Protein AF-A0A1C5SUS9-F1 (afdb_monomer_lite)

Radius of gyration: 22.04 Å; chains: 1; bounding box: 55×30×54 Å

Secondary structure (DSSP, 8-state):
----SHHHHHHHHHHHTT--HHHHHHHTT--HHHHHHHHHTT---HHHHHHHHHHTT-----B-TTS-B-PPPPPPSSPP-EEEETTEEEEGGGSEEEEE---BTTEEEEEEE-TT--EEEEEEE-STT---EEEEE-HHHHHHHHHHH--STTGGG--

Sequence (159 aa):
MKIDSSADVIRHLAKRENKKLKEIAQNIGQSSSNFSNKLKNNNLTAQDFIKALGYMGYSIYLAKNDKQVIPEIRKGIGDPLKGMVEGVMYDTVKSDAVCHTECIYGMHVELYRDAEGRFFVAEYAEWCNGKNNISPIAKKDAYRLYKAYGDGSCDYMFE

Structure (mmCIF, N/CA/C/O backbone):
data_AF-A0A1C5SUS9-F1
#
_entry.id   AF-A0A1C5SUS9-F1
#
loop_
_atom_site.group_PDB
_atom_site.id
_atom_site.type_symbol
_atom_site.label_atom_id
_atom_site.label_alt_id
_atom_site.label_comp_id
_atom_site.label_asym_id
_atom_site.label_entity_id
_atom_site.label_seq_id
_atom_site.pdbx_PDB_ins_code
_atom_site.Cartn_x
_atom_site.Cartn_y
_atom_site.Cartn_z
_atom_site.occupancy
_atom_site.B_iso_or_equiv
_atom_site.auth_seq_id
_atom_site.auth_comp_id
_atom_site.auth_asym_id
_atom_site.auth_atom_id
_atom_site.pdbx_PDB_model_num
ATOM 1 N N . MET A 1 1 ? -21.302 -13.015 18.050 1.00 55.47 1 MET A N 1
ATOM 2 C CA . MET A 1 1 ? -22.047 -11.787 18.402 1.00 55.47 1 MET A CA 1
ATOM 3 C C . MET A 1 1 ? -22.301 -11.040 17.111 1.00 55.47 1 MET A C 1
ATOM 5 O O . MET A 1 1 ? -21.358 -10.896 16.344 1.00 55.47 1 MET A O 1
ATOM 9 N N . LYS A 1 2 ? -23.541 -10.639 16.837 1.00 66.69 2 LYS A N 1
ATOM 10 C CA . LYS A 1 2 ? -23.837 -9.826 15.659 1.00 66.69 2 LYS A CA 1
ATOM 11 C C . LYS A 1 2 ? -23.424 -8.384 15.964 1.00 66.69 2 LYS A C 1
ATOM 13 O O . LYS A 1 2 ? -23.783 -7.867 17.018 1.00 66.69 2 LYS A O 1
ATOM 18 N N . ILE A 1 3 ? -22.586 -7.804 15.116 1.00 80.00 3 ILE A N 1
ATOM 19 C CA . ILE A 1 3 ? -22.135 -6.417 15.222 1.00 80.00 3 ILE A CA 1
ATOM 20 C C . ILE A 1 3 ? -22.885 -5.665 14.131 1.00 80.00 3 ILE A C 1
ATOM 22 O O . ILE A 1 3 ? -22.577 -5.844 12.958 1.00 80.00 3 ILE A O 1
ATOM 26 N N . ASP A 1 4 ? -23.876 -4.868 14.525 1.00 86.00 4 ASP A N 1
ATOM 27 C CA . ASP A 1 4 ? -24.768 -4.176 13.586 1.00 86.00 4 ASP A CA 1
ATOM 28 C C . ASP A 1 4 ? -24.533 -2.651 13.576 1.00 86.00 4 ASP A C 1
ATOM 30 O O . ASP A 1 4 ? -25.104 -1.937 12.753 1.00 86.00 4 ASP A O 1
ATOM 34 N N . SER A 1 5 ? -23.677 -2.128 14.466 1.00 91.12 5 SER A N 1
ATOM 35 C CA . SER A 1 5 ? -23.372 -0.696 14.557 1.00 91.12 5 SER A CA 1
ATOM 36 C C . SER A 1 5 ? -21.954 -0.400 15.063 1.00 91.12 5 SER A C 1
ATOM 38 O O . SER A 1 5 ? -21.309 -1.222 15.721 1.00 91.12 5 SER A O 1
ATOM 40 N N . SER A 1 6 ? -21.479 0.825 14.817 1.00 90.50 6 SER A N 1
ATOM 41 C CA . SER A 1 6 ? -20.218 1.339 15.374 1.00 90.50 6 SER A CA 1
ATOM 42 C C . SER A 1 6 ? -20.218 1.353 16.907 1.00 90.50 6 SER A C 1
ATOM 44 O O . SER A 1 6 ? -19.194 1.083 17.536 1.00 90.50 6 SER A O 1
ATOM 46 N N . ALA A 1 7 ? -21.373 1.599 17.532 1.00 93.88 7 ALA A N 1
ATOM 47 C CA . ALA A 1 7 ? -21.500 1.552 18.981 1.00 93.88 7 ALA A CA 1
ATOM 48 C C . ALA A 1 7 ? -21.343 0.126 19.530 1.00 93.88 7 ALA A C 1
ATOM 50 O O . ALA A 1 7 ? -20.747 -0.052 20.594 1.00 93.88 7 ALA A O 1
ATOM 51 N N . ASP A 1 8 ? -21.826 -0.888 18.807 1.00 93.88 8 ASP A N 1
ATOM 52 C CA . ASP A 1 8 ? -21.654 -2.291 19.197 1.00 93.88 8 ASP A CA 1
ATOM 53 C C . ASP A 1 8 ? -20.190 -2.714 19.126 1.00 93.88 8 ASP A C 1
ATOM 55 O O . ASP A 1 8 ? -19.708 -3.365 20.055 1.00 93.88 8 ASP A O 1
ATOM 59 N N . VAL A 1 9 ? -19.464 -2.279 18.087 1.00 94.12 9 VAL A N 1
ATOM 60 C CA . VAL A 1 9 ? -18.009 -2.483 17.988 1.00 94.12 9 VAL A CA 1
ATOM 61 C C . VAL A 1 9 ? -17.309 -1.894 19.212 1.00 94.12 9 VAL A C 1
ATOM 63 O O . VAL A 1 9 ? -16.569 -2.606 19.891 1.00 94.12 9 VAL A O 1
ATOM 66 N N . ILE A 1 10 ? -17.568 -0.621 19.538 1.00 94.88 10 ILE A N 1
ATOM 67 C CA . ILE A 1 10 ? -16.917 0.032 20.682 1.00 94.88 10 ILE A CA 1
ATOM 68 C C . ILE A 1 10 ? -17.240 -0.695 21.987 1.00 94.88 10 ILE A C 1
ATOM 70 O O . ILE A 1 10 ? -16.327 -0.983 22.754 1.00 94.88 10 ILE A O 1
ATOM 74 N N . ARG A 1 11 ? -18.511 -1.016 22.260 1.00 94.69 11 ARG A N 1
ATOM 75 C CA . ARG A 1 11 ? -18.893 -1.707 23.506 1.00 94.69 11 ARG A CA 1
ATOM 76 C C . ARG A 1 11 ? -18.248 -3.084 23.613 1.00 94.69 11 ARG A C 1
ATOM 78 O O . ARG A 1 11 ? -17.814 -3.472 24.698 1.00 94.69 11 ARG A O 1
ATOM 85 N N . HIS A 1 12 ? -18.191 -3.813 22.502 1.00 93.81 12 HIS A N 1
ATOM 86 C CA . HIS A 1 12 ? -17.577 -5.130 22.452 1.00 93.81 12 HIS A CA 1
ATOM 87 C C . HIS A 1 12 ? -16.086 -5.067 22.777 1.00 93.81 12 HIS A C 1
ATOM 89 O O . HIS A 1 12 ? -15.621 -5.767 23.676 1.00 93.81 12 HIS A O 1
ATOM 95 N N . LEU A 1 13 ? -15.354 -4.198 22.079 1.00 94.56 13 LEU A N 1
ATOM 96 C CA . LEU A 1 13 ? -13.913 -4.059 22.252 1.00 94.56 13 LEU A CA 1
ATOM 97 C C . LEU A 1 13 ? -13.563 -3.453 23.610 1.00 94.56 13 LEU A C 1
ATOM 99 O O . LEU A 1 13 ? -12.665 -3.953 24.271 1.00 94.56 13 LEU A O 1
ATOM 103 N N . ALA A 1 14 ? -14.334 -2.483 24.106 1.00 94.25 14 ALA A N 1
ATOM 104 C CA . ALA A 1 14 ? -14.139 -1.941 25.450 1.00 94.25 14 ALA A CA 1
ATOM 105 C C . ALA A 1 14 ? -14.249 -3.035 26.524 1.00 94.25 14 ALA A C 1
ATOM 107 O O . ALA A 1 14 ? -13.427 -3.093 27.436 1.00 94.25 14 ALA A O 1
ATOM 108 N N . LYS A 1 15 ? -15.227 -3.945 26.393 1.00 94.12 15 LYS A N 1
ATOM 109 C CA . LYS A 1 15 ? -15.364 -5.096 27.294 1.00 94.12 15 LYS A CA 1
ATOM 110 C C . LYS A 1 15 ? -14.191 -6.070 27.153 1.00 94.12 15 LYS A C 1
ATOM 112 O O . LYS A 1 15 ? -13.710 -6.570 28.164 1.00 94.12 15 LYS A O 1
ATOM 117 N N . ARG A 1 16 ? -13.745 -6.335 25.922 1.00 92.62 16 ARG A N 1
ATOM 118 C CA . ARG A 1 16 ? -12.615 -7.227 25.623 1.00 92.62 16 ARG A CA 1
ATOM 119 C C . ARG A 1 16 ? -11.299 -6.711 26.211 1.00 92.62 16 ARG A C 1
ATOM 121 O O . ARG A 1 16 ? -10.596 -7.478 26.852 1.00 92.62 16 ARG A O 1
ATOM 128 N N . GLU A 1 17 ? -11.020 -5.420 26.055 1.00 93.06 17 GLU A N 1
ATOM 129 C CA . GLU A 1 17 ? -9.794 -4.764 26.536 1.00 93.06 17 GLU A CA 1
ATOM 130 C C . GLU A 1 17 ? -9.889 -4.275 27.993 1.00 93.06 17 GLU A C 1
ATOM 132 O O . GLU A 1 17 ? -8.998 -3.581 28.484 1.00 93.06 17 GLU A O 1
ATOM 137 N N . ASN A 1 18 ? -10.986 -4.594 28.691 1.00 93.56 18 ASN A N 1
ATOM 138 C CA . ASN A 1 18 ? -11.270 -4.147 30.056 1.00 93.56 18 ASN A CA 1
ATOM 139 C C . ASN A 1 18 ? -11.153 -2.614 30.243 1.00 93.56 18 ASN A C 1
ATOM 141 O O . ASN A 1 18 ? -10.664 -2.122 31.262 1.00 93.56 18 ASN A O 1
ATOM 145 N N . LYS A 1 19 ? -11.598 -1.845 29.242 1.00 93.19 19 LYS A N 1
ATOM 146 C CA . LYS A 1 19 ? -11.595 -0.376 29.242 1.00 93.19 19 LYS A CA 1
ATOM 147 C C . LYS A 1 19 ? -12.957 0.171 29.631 1.00 93.19 19 LYS A C 1
ATOM 149 O O . LYS A 1 19 ? -13.998 -0.280 29.147 1.00 93.19 19 LYS A O 1
ATOM 154 N N . LYS A 1 20 ? -12.975 1.214 30.463 1.00 94.94 20 LYS A N 1
ATOM 155 C CA . LYS A 1 20 ? -14.230 1.899 30.806 1.00 94.94 20 LYS A CA 1
ATOM 156 C C . LYS A 1 20 ? -14.598 2.891 29.705 1.00 94.94 20 LYS A C 1
ATOM 158 O O . LYS A 1 20 ? -13.762 3.666 29.253 1.00 94.94 20 LYS A O 1
ATOM 163 N N . LEU A 1 21 ? -15.884 2.977 29.351 1.00 94.69 21 LEU A N 1
ATOM 164 C CA . LEU A 1 21 ? -16.373 3.967 28.370 1.00 94.69 21 LEU A CA 1
ATOM 165 C C . LEU A 1 21 ? -16.033 5.415 28.764 1.00 94.69 21 LEU A C 1
ATOM 167 O O . LEU A 1 21 ? -15.823 6.260 27.899 1.00 94.69 21 LEU A O 1
ATOM 171 N N . LYS A 1 22 ? -15.939 5.696 30.070 1.00 95.38 22 LYS A N 1
ATOM 172 C CA . LYS A 1 22 ? -15.487 6.989 30.597 1.00 95.38 22 LYS A CA 1
ATOM 173 C C . LYS A 1 22 ? -14.034 7.299 30.223 1.00 95.38 22 LYS A C 1
ATOM 175 O O . LYS A 1 22 ? -13.756 8.437 29.863 1.00 95.38 22 LYS A O 1
ATOM 180 N N . GLU A 1 23 ? -13.146 6.311 30.295 1.00 94.69 23 GLU A N 1
ATOM 181 C CA . GLU A 1 23 ? -11.726 6.464 29.949 1.00 94.69 23 GLU A CA 1
ATOM 182 C C . GLU A 1 23 ? -11.570 6.701 28.446 1.00 94.69 23 GLU A C 1
ATOM 184 O O . GLU A 1 23 ? -10.867 7.622 28.043 1.00 94.69 23 GLU A O 1
ATOM 189 N N . ILE A 1 24 ? -12.313 5.946 27.629 1.00 96.06 24 ILE A N 1
ATOM 190 C CA . ILE A 1 24 ? -12.354 6.127 26.171 1.00 96.06 24 ILE A CA 1
ATOM 191 C C . ILE A 1 24 ? -12.826 7.547 25.831 1.00 96.06 24 ILE A C 1
ATOM 193 O O . ILE A 1 24 ? -12.147 8.250 25.090 1.00 96.06 24 ILE A O 1
ATOM 197 N N . ALA A 1 25 ? -13.943 7.997 26.418 1.00 96.19 25 ALA A N 1
ATOM 198 C CA . ALA A 1 25 ? -14.484 9.339 26.193 1.00 96.19 25 ALA A CA 1
ATOM 199 C C . ALA A 1 25 ? -13.454 10.437 26.502 1.00 96.19 25 ALA A C 1
ATOM 201 O O . ALA A 1 25 ? -13.234 11.326 25.683 1.00 96.19 25 ALA A O 1
ATOM 202 N N . GLN A 1 26 ? -12.791 10.345 27.659 1.00 94.62 26 GLN A N 1
ATOM 203 C CA . GLN A 1 26 ? -11.769 11.308 28.067 1.00 94.62 26 GLN A CA 1
ATOM 204 C C . GLN A 1 26 ? -10.585 11.324 27.098 1.00 94.62 26 GLN A C 1
ATOM 206 O O . GLN A 1 26 ? -10.121 12.399 26.728 1.00 94.62 26 GLN A O 1
ATOM 211 N N . ASN A 1 27 ? -10.132 10.151 26.648 1.00 94.00 27 ASN A N 1
ATOM 212 C CA . ASN A 1 27 ? -8.984 10.052 25.753 1.00 94.00 27 ASN A CA 1
ATOM 213 C C . ASN A 1 27 ? -9.268 10.631 24.359 1.00 94.00 27 ASN A C 1
ATOM 215 O O . ASN A 1 27 ? -8.396 11.243 23.751 1.00 94.00 27 ASN A O 1
ATOM 219 N N . ILE A 1 28 ? -10.510 10.522 23.881 1.00 93.44 28 ILE A N 1
ATOM 220 C CA . ILE A 1 28 ? -10.920 11.115 22.599 1.00 93.44 28 ILE A CA 1
ATOM 221 C C . ILE A 1 28 ? -11.361 12.587 22.712 1.00 93.44 28 ILE A C 1
ATOM 223 O O . ILE A 1 28 ? -11.850 13.153 21.732 1.00 93.44 28 ILE A O 1
ATOM 227 N N . GLY A 1 29 ? -11.201 13.214 23.885 1.00 93.00 29 GLY A N 1
ATOM 228 C CA . GLY A 1 29 ? -11.525 14.625 24.119 1.00 93.00 29 GLY A CA 1
ATOM 229 C C . GLY A 1 29 ? -13.019 14.914 24.297 1.00 93.00 29 GLY A C 1
ATOM 230 O O . GLY A 1 29 ? -13.483 15.999 23.953 1.00 93.00 29 GLY A O 1
ATOM 231 N N . GLN A 1 30 ? -13.796 13.952 24.801 1.00 94.50 30 GLN A N 1
ATOM 232 C CA . GLN A 1 30 ? -15.239 14.082 25.010 1.00 94.50 30 GLN A CA 1
ATOM 233 C C . GLN A 1 30 ? -15.645 13.882 26.470 1.00 94.50 30 GLN A C 1
ATOM 235 O O . GLN A 1 30 ? -15.046 13.122 27.231 1.00 94.50 30 GLN A O 1
ATOM 240 N N . SER A 1 31 ? -16.742 14.535 26.863 1.00 96.06 31 SER A N 1
ATOM 241 C CA . SER A 1 31 ? -17.387 14.229 28.136 1.00 96.06 31 SER A CA 1
ATOM 242 C C . SER A 1 31 ? -18.029 12.840 28.087 1.00 96.06 31 SER A C 1
ATOM 244 O O . SER A 1 31 ? -18.552 12.402 27.058 1.00 96.06 31 SER A O 1
ATOM 246 N N . SER A 1 32 ? -18.036 12.140 29.224 1.00 94.00 32 SER A N 1
ATOM 247 C CA . SER A 1 32 ? -18.615 10.792 29.309 1.00 94.00 32 SER A CA 1
ATOM 248 C C . SER A 1 32 ? -20.109 10.769 28.982 1.00 94.00 32 SER A C 1
ATOM 250 O O . SER A 1 32 ? -20.589 9.791 28.414 1.00 94.00 32 SER A O 1
ATOM 252 N N . SER A 1 33 ? -20.841 11.839 29.309 1.00 93.31 33 SER A N 1
ATOM 253 C CA . SER A 1 33 ? -22.268 11.980 29.000 1.00 93.31 33 SER A CA 1
ATOM 254 C C . SER A 1 33 ? -22.514 12.138 27.500 1.00 93.31 33 SER A C 1
ATOM 256 O O . SER A 1 33 ? -23.358 11.433 26.951 1.00 93.31 33 SER A O 1
ATOM 258 N N . ASN A 1 34 ? -21.741 12.994 26.821 1.00 94.62 34 ASN A N 1
ATOM 259 C CA . ASN A 1 34 ? -21.831 13.167 25.372 1.00 94.62 34 ASN A CA 1
ATOM 260 C C . ASN A 1 34 ? -21.515 11.849 24.653 1.00 94.62 34 ASN A C 1
ATOM 262 O O . ASN A 1 34 ? -22.332 11.356 23.883 1.00 94.62 34 ASN A O 1
ATOM 266 N N . PHE A 1 35 ? -20.391 11.212 24.988 1.00 95.50 35 PHE A N 1
ATOM 267 C CA . PHE A 1 35 ? -19.995 9.947 24.368 1.00 95.50 35 PHE A CA 1
ATOM 268 C C . PHE A 1 35 ? -21.016 8.821 24.606 1.00 95.50 35 PHE A C 1
ATOM 270 O O . PHE A 1 35 ? -21.358 8.081 23.684 1.00 95.50 35 PHE A O 1
ATOM 277 N N . SER A 1 36 ? -21.578 8.725 25.816 1.00 94.00 36 SER A N 1
ATOM 278 C CA . SER A 1 36 ? -22.626 7.740 26.125 1.00 94.00 36 SER A CA 1
ATOM 279 C C . SER A 1 36 ? -23.908 7.993 25.333 1.00 94.00 36 SER A C 1
ATOM 281 O O . SER A 1 36 ? -24.497 7.048 24.809 1.00 94.00 36 SER A O 1
ATOM 283 N N . ASN A 1 37 ? -24.320 9.257 25.192 1.00 95.56 37 ASN A N 1
ATOM 284 C CA . ASN A 1 37 ? -25.450 9.626 24.341 1.00 95.56 37 ASN A CA 1
ATOM 285 C C . ASN A 1 37 ? -25.175 9.276 22.878 1.00 95.56 37 ASN A C 1
ATOM 287 O O . ASN A 1 37 ? -26.065 8.759 22.202 1.00 95.56 37 ASN A O 1
ATOM 291 N N . LYS A 1 38 ? -23.937 9.476 22.410 1.00 95.06 38 LYS A N 1
ATOM 292 C CA . LYS A 1 38 ? -23.572 9.121 21.042 1.00 95.06 38 LYS A CA 1
ATOM 293 C C . LYS A 1 38 ? -23.651 7.625 20.767 1.00 95.06 38 LYS A C 1
ATOM 295 O O . LYS A 1 38 ? -24.221 7.198 19.765 1.00 95.06 38 LYS A O 1
ATOM 300 N N . LEU A 1 39 ? -23.145 6.825 21.704 1.00 94.56 39 LEU A N 1
ATOM 301 C CA . LEU A 1 39 ? -23.249 5.368 21.667 1.00 94.56 39 LEU A CA 1
ATOM 302 C C . LEU A 1 39 ? -24.700 4.885 21.745 1.00 94.56 39 LEU A C 1
ATOM 304 O O . LEU A 1 39 ? -25.044 3.872 21.143 1.00 94.56 39 LEU A O 1
ATOM 308 N N . LYS A 1 40 ? -25.554 5.555 22.525 1.00 94.12 40 LYS A N 1
ATOM 309 C CA . LYS A 1 40 ? -26.977 5.204 22.642 1.00 94.12 40 LYS A CA 1
ATOM 310 C C . LYS A 1 40 ? -27.732 5.470 21.337 1.00 94.12 40 LYS A C 1
ATOM 312 O O . LYS A 1 40 ? -28.571 4.663 20.958 1.00 94.12 40 LYS A O 1
ATOM 317 N N . ASN A 1 41 ? -27.415 6.574 20.665 1.00 94.25 41 ASN A N 1
ATOM 318 C CA . ASN A 1 41 ? -28.122 7.039 19.472 1.00 94.25 41 ASN A CA 1
ATOM 319 C C . ASN A 1 41 ? -27.452 6.617 18.152 1.00 94.25 41 ASN A C 1
ATOM 321 O O . ASN A 1 41 ? -27.892 7.056 17.094 1.00 94.25 41 ASN A O 1
ATOM 325 N N . ASN A 1 42 ? -26.385 5.809 18.199 1.00 91.00 42 ASN A N 1
ATOM 326 C CA . ASN A 1 42 ? -25.608 5.374 17.030 1.00 91.00 42 ASN A CA 1
ATOM 327 C C . ASN A 1 42 ? -25.156 6.524 16.110 1.00 91.00 42 ASN A C 1
ATOM 329 O O . ASN A 1 42 ? -25.123 6.379 14.892 1.00 91.00 42 ASN A O 1
ATOM 333 N N . ASN A 1 43 ? -24.782 7.669 16.685 1.00 93.62 43 ASN A N 1
ATOM 334 C CA . ASN A 1 43 ? -24.401 8.871 15.930 1.00 93.62 43 ASN A CA 1
ATOM 335 C C . ASN A 1 43 ? -22.917 9.249 16.118 1.00 93.62 43 ASN A C 1
ATOM 337 O O . ASN A 1 43 ? -22.541 10.419 16.022 1.00 93.62 43 ASN A O 1
ATOM 341 N N . LEU A 1 44 ? -22.070 8.258 16.413 1.00 92.94 44 LEU A N 1
ATOM 342 C CA . LEU A 1 44 ? -20.621 8.444 16.409 1.00 92.94 44 LEU A CA 1
ATOM 343 C C . LEU A 1 44 ? -20.170 8.890 15.023 1.00 92.94 44 LEU A C 1
ATOM 345 O O . LEU A 1 44 ? -20.480 8.242 14.023 1.00 92.94 44 LEU A O 1
ATOM 349 N N . THR A 1 45 ? -19.394 9.969 14.973 1.00 92.69 45 THR A N 1
ATOM 350 C CA . THR A 1 45 ? -18.721 10.343 13.730 1.00 92.69 45 THR A CA 1
ATOM 351 C C . THR A 1 45 ? -17.632 9.318 13.410 1.00 92.69 45 THR A C 1
ATOM 353 O O . THR A 1 45 ? -17.117 8.641 14.306 1.00 92.69 45 THR A O 1
ATOM 356 N N . ALA A 1 46 ? -17.223 9.234 12.143 1.00 88.75 46 ALA A N 1
ATOM 357 C CA . ALA A 1 46 ? -16.083 8.402 11.755 1.00 88.75 46 ALA A CA 1
ATOM 358 C C . ALA A 1 46 ? -14.822 8.758 12.565 1.00 88.75 46 ALA A C 1
ATOM 360 O O . ALA A 1 46 ? -14.096 7.873 13.007 1.00 88.75 46 ALA A O 1
ATOM 361 N N . GLN A 1 47 ? -14.608 10.050 12.841 1.00 91.25 47 GLN A N 1
ATOM 362 C CA . GLN A 1 47 ? -13.482 10.518 13.644 1.00 91.25 47 GLN A CA 1
ATOM 363 C C . GLN A 1 47 ? -13.560 10.034 15.101 1.00 91.25 47 GLN A C 1
ATOM 365 O O . GLN A 1 47 ? -12.549 9.592 15.644 1.00 91.25 47 GLN A O 1
ATOM 370 N N . ASP A 1 48 ? -14.741 10.090 15.729 1.00 93.94 48 ASP A N 1
ATOM 371 C CA . ASP A 1 48 ? -14.943 9.565 17.089 1.00 93.94 48 ASP A CA 1
ATOM 372 C C . ASP A 1 48 ? -14.632 8.066 17.143 1.00 93.94 48 ASP A C 1
ATOM 374 O O . ASP A 1 48 ? -13.963 7.589 18.059 1.00 93.94 48 ASP A O 1
ATOM 378 N N . PHE A 1 49 ? -15.105 7.335 16.133 1.00 94.38 49 PHE A N 1
ATOM 379 C CA . PHE A 1 49 ? -14.932 5.895 16.021 1.00 94.38 49 PHE A CA 1
ATOM 380 C C . PHE A 1 49 ? -13.459 5.499 15.856 1.00 94.38 49 PHE A C 1
ATOM 382 O O . PHE A 1 49 ? -12.964 4.670 16.618 1.00 94.38 49 PHE A O 1
ATOM 389 N N . ILE A 1 50 ? -12.739 6.151 14.936 1.00 92.81 50 ILE A N 1
ATOM 390 C CA . ILE A 1 50 ? -11.301 5.935 14.708 1.00 92.81 50 ILE A CA 1
ATOM 391 C C . ILE A 1 50 ? -10.497 6.221 15.979 1.00 92.81 50 ILE A C 1
ATOM 393 O O . ILE A 1 50 ? -9.690 5.393 16.392 1.00 92.81 50 ILE A O 1
ATOM 397 N N . LYS A 1 51 ? -10.738 7.361 16.640 1.00 93.94 51 LYS A N 1
ATOM 398 C CA . LYS A 1 51 ? -10.010 7.726 17.866 1.00 93.94 51 LYS A CA 1
ATOM 399 C C . LYS A 1 51 ? -10.261 6.733 19.002 1.00 93.94 51 LYS A C 1
ATOM 401 O O . LYS A 1 51 ? -9.326 6.361 19.706 1.00 93.94 51 LYS A O 1
ATOM 406 N N . ALA A 1 52 ? -11.508 6.293 19.177 1.00 95.12 52 ALA A N 1
ATOM 407 C CA . ALA A 1 52 ? -11.856 5.336 20.221 1.00 95.12 52 ALA A CA 1
ATOM 408 C C . ALA A 1 52 ? -11.183 3.975 19.994 1.00 95.12 52 ALA A C 1
ATOM 410 O O . ALA A 1 52 ? -10.681 3.376 20.943 1.00 95.12 52 ALA A O 1
ATOM 411 N N . LEU A 1 53 ? -11.142 3.507 18.743 1.00 94.94 53 LEU A N 1
ATOM 412 C CA . LEU A 1 53 ? -10.443 2.279 18.366 1.00 94.94 53 LEU A CA 1
ATOM 413 C C . LEU A 1 53 ? -8.930 2.400 18.558 1.00 94.94 53 LEU A C 1
ATOM 415 O O . LEU A 1 53 ? -8.341 1.520 19.184 1.00 94.94 53 LEU A O 1
ATOM 419 N N . GLY A 1 54 ? -8.333 3.517 18.139 1.00 92.12 54 GLY A N 1
ATOM 420 C CA . GLY A 1 54 ? -6.910 3.791 18.340 1.00 92.12 54 GLY A CA 1
ATOM 421 C C . GLY A 1 54 ? -6.508 3.774 19.817 1.00 92.12 54 GLY A C 1
ATOM 422 O O . GLY A 1 54 ? -5.519 3.143 20.177 1.00 92.12 54 GLY A O 1
ATOM 423 N N . TYR A 1 55 ? -7.319 4.365 20.702 1.00 93.50 55 TYR A N 1
ATOM 424 C CA . TYR A 1 55 ? -7.086 4.294 22.151 1.00 93.50 55 TYR A CA 1
ATOM 425 C C . TYR A 1 55 ? -7.118 2.856 22.702 1.00 93.50 55 TYR A C 1
ATOM 427 O O . TYR A 1 55 ? -6.416 2.532 23.660 1.00 93.50 55 TYR A O 1
ATOM 435 N N . MET A 1 56 ? -7.927 1.983 22.100 1.00 93.38 56 MET A N 1
ATOM 436 C CA . MET A 1 56 ? -8.004 0.563 22.454 1.00 93.38 56 MET A CA 1
ATOM 437 C C . MET A 1 56 ? -6.951 -0.298 21.731 1.00 93.38 56 MET A C 1
ATOM 439 O O . MET A 1 56 ? -6.972 -1.512 21.893 1.00 93.38 56 MET A O 1
ATOM 443 N N . GLY A 1 57 ? -6.034 0.303 20.962 1.00 89.81 57 GLY A N 1
ATOM 444 C CA . GLY A 1 57 ? -4.959 -0.404 20.258 1.00 89.81 57 GLY A CA 1
ATOM 445 C C . GLY A 1 57 ? -5.345 -0.969 18.887 1.00 89.81 57 GLY A C 1
ATOM 446 O O . GLY A 1 57 ? -4.639 -1.827 18.364 1.00 89.81 57 GLY A O 1
ATOM 447 N N . TYR A 1 58 ? -6.452 -0.511 18.296 1.00 90.12 58 TYR A N 1
ATOM 448 C CA . TYR A 1 58 ? -6.945 -0.981 17.000 1.00 90.12 58 TYR A CA 1
ATOM 449 C C . TYR A 1 58 ? -6.769 0.073 15.901 1.00 90.12 58 TYR A C 1
ATOM 451 O O . TYR A 1 58 ? -7.094 1.245 16.094 1.00 90.12 58 TYR A O 1
ATOM 459 N N . SER A 1 59 ? -6.362 -0.376 14.712 1.00 80.38 59 SER A N 1
ATOM 460 C CA . SER A 1 59 ? -6.374 0.414 13.472 1.00 80.38 59 SER A CA 1
ATOM 461 C C . SER A 1 59 ? -7.541 -0.012 12.579 1.00 80.38 59 SER A C 1
ATOM 463 O O . SER A 1 59 ? -7.898 -1.191 12.541 1.00 80.38 59 SER A O 1
ATOM 465 N N . ILE A 1 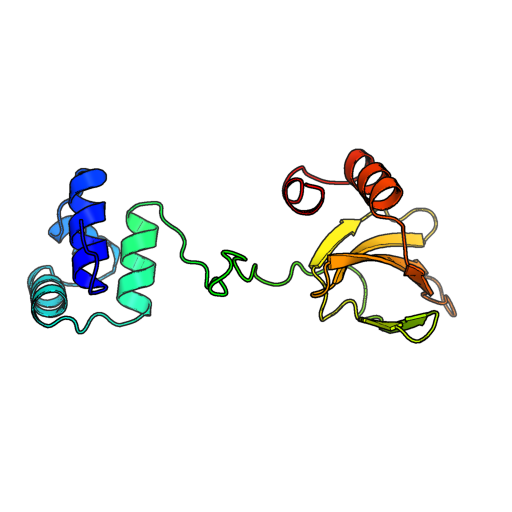60 ? -8.140 0.936 11.851 1.00 78.31 60 ILE A N 1
ATOM 466 C CA . ILE A 1 60 ? -9.177 0.648 10.849 1.00 78.31 60 ILE A CA 1
ATOM 467 C C . ILE A 1 60 ? -8.541 0.648 9.469 1.00 78.31 60 ILE A C 1
ATOM 469 O O . ILE A 1 60 ? -7.865 1.604 9.102 1.00 78.31 60 ILE A O 1
ATOM 473 N N . TYR A 1 61 ? -8.863 -0.375 8.690 1.00 71.81 61 TYR A N 1
ATOM 474 C CA . TYR A 1 61 ? -8.564 -0.431 7.272 1.00 71.81 61 TYR A CA 1
ATOM 475 C C . TYR A 1 61 ? -9.856 -0.665 6.495 1.00 71.81 61 TYR A C 1
ATOM 477 O O . TYR A 1 61 ? -10.712 -1.444 6.922 1.00 71.81 61 TYR A O 1
ATOM 485 N N . LEU A 1 62 ? -10.009 0.007 5.356 1.00 65.06 62 LEU A N 1
ATOM 486 C CA . LEU A 1 62 ? -11.078 -0.317 4.420 1.00 65.06 62 LEU A CA 1
ATOM 487 C C . LEU A 1 62 ? -10.646 -1.553 3.650 1.00 65.06 62 LEU A C 1
ATOM 489 O O . LEU A 1 62 ? -9.597 -1.527 3.024 1.00 65.06 62 LEU A O 1
ATOM 493 N N . ALA A 1 63 ? -11.433 -2.620 3.700 1.00 59.50 63 ALA A N 1
ATOM 494 C CA . ALA A 1 63 ? -11.200 -3.795 2.878 1.00 59.50 63 ALA A CA 1
ATOM 495 C C . ALA A 1 63 ? -12.296 -3.916 1.823 1.00 59.50 63 ALA A C 1
ATOM 497 O O . ALA A 1 63 ? -13.471 -3.662 2.106 1.00 59.50 63 ALA A O 1
ATOM 498 N N . LYS A 1 64 ? -11.929 -4.341 0.615 1.00 58.72 64 LYS A N 1
ATOM 499 C CA . LYS A 1 64 ? -12.914 -4.853 -0.339 1.00 58.72 64 LYS A CA 1
ATOM 500 C C . LYS A 1 64 ? -13.473 -6.169 0.235 1.00 58.72 64 LYS A C 1
ATOM 502 O O . LYS A 1 64 ? -12.819 -6.830 1.041 1.00 58.72 64 LYS A O 1
ATOM 507 N N . ASN A 1 65 ? -14.717 -6.527 -0.098 1.00 61.12 65 ASN A N 1
ATOM 508 C CA . ASN A 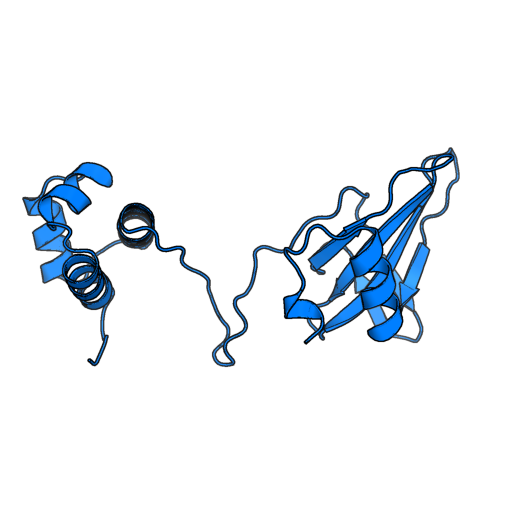1 65 ? -15.451 -7.646 0.535 1.00 61.12 65 ASN A CA 1
ATOM 509 C C . ASN A 1 65 ? -14.730 -9.017 0.464 1.00 61.12 65 ASN A C 1
ATOM 511 O O . ASN A 1 65 ? -15.120 -9.954 1.157 1.00 61.12 65 ASN A O 1
ATOM 515 N N . ASP A 1 66 ? -13.672 -9.127 -0.338 1.00 58.09 66 ASP A N 1
ATOM 516 C CA . ASP A 1 66 ? -12.748 -10.257 -0.474 1.00 58.09 66 ASP A CA 1
ATOM 517 C C . ASP A 1 66 ? -11.565 -10.238 0.525 1.00 58.09 66 ASP A C 1
ATOM 519 O O . ASP A 1 66 ? -10.648 -11.047 0.403 1.00 58.09 66 ASP A O 1
ATOM 523 N N . LYS A 1 67 ? -11.619 -9.385 1.561 1.00 48.72 67 LYS A N 1
ATOM 524 C CA . LYS A 1 67 ? -10.627 -9.233 2.649 1.00 48.72 67 LYS A CA 1
ATOM 525 C C . LYS A 1 67 ? -9.305 -8.572 2.252 1.00 48.72 67 LYS A C 1
ATOM 527 O O . LYS A 1 67 ? -8.406 -8.515 3.091 1.00 48.72 67 LYS A O 1
ATOM 532 N N . GLN A 1 68 ? -9.180 -8.013 1.050 1.00 49.50 68 GLN A N 1
ATOM 533 C CA . GLN A 1 68 ? -8.045 -7.140 0.761 1.00 49.50 68 GLN A CA 1
ATOM 534 C C . GLN A 1 68 ? -8.286 -5.790 1.430 1.00 49.50 68 GLN A C 1
ATOM 536 O O . GLN A 1 68 ? -9.042 -4.962 0.923 1.00 49.50 68 GLN A O 1
ATOM 541 N N . VAL A 1 69 ? -7.677 -5.598 2.605 1.00 50.03 69 VAL A N 1
ATOM 542 C CA . VAL A 1 69 ? -7.369 -4.267 3.141 1.00 50.03 69 VAL A CA 1
ATOM 543 C C . VAL A 1 69 ? -6.767 -3.463 1.996 1.00 50.03 69 VAL A C 1
ATOM 545 O O . VAL A 1 69 ? -5.803 -3.928 1.410 1.00 50.03 69 VAL A O 1
ATOM 548 N N . ILE A 1 70 ? -7.349 -2.311 1.662 1.00 53.38 70 ILE A N 1
ATOM 549 C CA . ILE A 1 70 ? -6.726 -1.283 0.833 1.00 53.38 70 ILE A CA 1
ATOM 550 C C . ILE A 1 70 ? -5.652 -0.682 1.739 1.00 53.38 70 ILE A C 1
ATOM 552 O O . ILE A 1 70 ? -6.000 0.107 2.628 1.00 53.38 70 ILE A O 1
ATOM 556 N N . PRO A 1 71 ? -4.378 -1.093 1.623 1.00 56.38 71 PRO A N 1
ATOM 557 C CA . PRO A 1 71 ? -3.326 -0.433 2.362 1.00 56.38 71 PRO A CA 1
ATOM 558 C C . PRO A 1 71 ? -3.245 0.991 1.807 1.00 56.38 71 PRO A C 1
ATOM 560 O O . PRO A 1 71 ? -3.595 1.252 0.651 1.00 56.38 71 PRO A O 1
ATOM 563 N N . GLU A 1 72 ? -2.814 1.939 2.628 1.00 65.50 72 GLU A N 1
ATOM 564 C CA . GLU A 1 72 ? -2.328 3.192 2.064 1.00 65.50 72 GLU A CA 1
ATOM 565 C C . GLU A 1 72 ? -1.215 2.834 1.072 1.00 65.50 72 GLU A C 1
ATOM 567 O O . GLU A 1 72 ? -0.306 2.090 1.447 1.00 65.50 72 GLU A O 1
ATOM 572 N N . ILE A 1 73 ? -1.337 3.287 -0.185 1.00 72.50 73 ILE A N 1
ATOM 573 C CA . ILE A 1 73 ? -0.375 2.934 -1.235 1.00 72.50 73 ILE A CA 1
ATOM 574 C C . ILE A 1 73 ? 1.013 3.305 -0.727 1.00 72.50 73 ILE A C 1
ATOM 576 O O . ILE A 1 73 ? 1.293 4.482 -0.463 1.00 72.50 73 ILE A O 1
ATOM 580 N N . ARG A 1 74 ? 1.873 2.299 -0.572 1.00 84.69 74 ARG A N 1
ATOM 581 C CA . ARG A 1 74 ? 3.248 2.514 -0.124 1.00 84.69 74 ARG A CA 1
ATOM 582 C C . ARG A 1 74 ? 3.974 3.303 -1.201 1.00 84.69 74 ARG A C 1
ATOM 584 O O . ARG A 1 74 ? 4.043 2.867 -2.345 1.00 84.69 74 ARG A O 1
ATOM 591 N N . LYS A 1 75 ? 4.503 4.471 -0.847 1.00 88.69 75 LYS A N 1
ATOM 592 C CA . LYS A 1 75 ? 5.223 5.327 -1.795 1.00 88.69 75 LYS A CA 1
ATOM 593 C C . LYS A 1 75 ? 6.680 4.898 -1.895 1.00 88.69 75 LYS A C 1
ATOM 595 O O . LYS A 1 75 ? 7.301 4.619 -0.870 1.00 88.69 75 LYS A O 1
ATOM 600 N N . GLY A 1 76 ? 7.206 4.880 -3.115 1.00 89.38 76 GLY A N 1
ATOM 601 C CA . GLY A 1 76 ? 8.645 4.820 -3.340 1.00 89.38 76 GLY A CA 1
ATOM 602 C C . GLY A 1 76 ? 9.322 6.147 -3.003 1.00 89.38 76 GLY A C 1
ATOM 603 O O . GLY A 1 76 ? 8.667 7.148 -2.699 1.00 89.38 76 GLY A O 1
ATOM 604 N N . ILE A 1 77 ? 10.646 6.124 -3.050 1.00 92.00 77 ILE A N 1
ATOM 605 C CA . ILE A 1 77 ? 11.539 7.273 -2.925 1.00 92.00 77 ILE A CA 1
ATOM 606 C C . ILE A 1 77 ? 11.836 7.932 -4.282 1.00 92.00 77 ILE A C 1
ATOM 608 O O . ILE A 1 77 ? 12.204 9.105 -4.307 1.00 92.00 77 ILE A O 1
ATOM 612 N N . GLY A 1 78 ? 11.671 7.200 -5.388 1.00 90.19 78 GLY A N 1
ATOM 613 C CA . GLY A 1 78 ? 11.892 7.681 -6.749 1.00 90.19 78 GLY A CA 1
ATOM 614 C C . GLY A 1 78 ? 10.787 8.602 -7.282 1.00 90.19 78 GLY A C 1
ATOM 615 O O . GLY A 1 78 ? 9.658 8.634 -6.783 1.00 90.19 78 GLY A O 1
ATOM 616 N N . ASP A 1 79 ? 11.114 9.348 -8.341 1.00 92.69 79 ASP A N 1
ATOM 617 C CA . ASP A 1 79 ? 10.148 10.191 -9.050 1.00 92.69 79 ASP A CA 1
ATOM 618 C C . ASP A 1 79 ? 9.028 9.352 -9.702 1.00 92.69 79 ASP A C 1
ATOM 620 O O . ASP A 1 79 ? 9.259 8.224 -10.140 1.00 92.69 79 ASP A O 1
ATOM 624 N N . PRO A 1 80 ? 7.807 9.897 -9.858 1.00 95.69 80 PRO A N 1
ATOM 625 C CA . PRO A 1 80 ? 6.728 9.221 -10.572 1.00 95.69 80 PRO A CA 1
ATOM 626 C C . PRO A 1 80 ? 7.144 8.716 -11.962 1.00 95.69 80 PRO A C 1
ATOM 628 O O . PRO A 1 80 ? 7.566 9.493 -12.820 1.00 95.69 80 PRO A O 1
ATOM 631 N N . LEU A 1 81 ? 6.944 7.422 -12.218 1.00 96.75 81 LEU A N 1
ATOM 632 C CA . LEU A 1 81 ? 7.334 6.761 -13.459 1.00 96.75 81 LEU A CA 1
ATOM 633 C C . LEU A 1 81 ? 6.195 5.890 -13.990 1.00 96.75 81 LEU A C 1
ATOM 635 O O . LEU A 1 81 ? 5.494 5.209 -13.240 1.00 96.75 81 LEU A O 1
ATOM 639 N N . LYS A 1 82 ? 6.014 5.909 -15.314 1.00 97.25 82 LYS A N 1
ATOM 640 C CA . LYS A 1 82 ? 5.047 5.061 -16.018 1.00 97.25 82 LYS A CA 1
ATOM 641 C C . LYS A 1 82 ? 5.671 4.466 -17.265 1.00 97.25 82 LYS A C 1
ATOM 643 O O . LYS A 1 82 ? 6.441 5.136 -17.949 1.00 97.25 82 LYS A O 1
ATOM 648 N N . GLY A 1 83 ? 5.290 3.238 -17.586 1.00 96.75 83 GLY A N 1
ATOM 649 C CA . GLY A 1 83 ? 5.843 2.497 -18.714 1.00 96.75 83 GLY A CA 1
ATOM 650 C C . GLY A 1 83 ? 4.837 1.504 -19.274 1.00 96.75 83 GLY A C 1
ATOM 651 O O . GLY A 1 83 ? 4.111 0.858 -18.523 1.00 96.75 83 GLY A O 1
ATOM 652 N N . MET A 1 84 ? 4.786 1.400 -20.601 1.00 96.81 84 MET A N 1
ATOM 653 C CA . MET A 1 84 ? 4.012 0.376 -21.300 1.00 96.81 84 MET A CA 1
ATOM 654 C C . MET A 1 84 ? 4.957 -0.759 -21.685 1.00 96.81 84 MET A C 1
ATOM 656 O O . MET A 1 84 ? 5.859 -0.548 -22.494 1.00 96.81 84 MET A O 1
ATOM 660 N N . VAL A 1 85 ? 4.740 -1.952 -21.140 1.00 96.94 85 VAL A N 1
ATOM 661 C CA . VAL A 1 85 ? 5.530 -3.145 -21.471 1.00 96.94 85 VAL A CA 1
ATOM 662 C C . VAL A 1 85 ? 4.568 -4.255 -21.864 1.00 96.94 85 VAL A C 1
ATOM 664 O O . VAL A 1 85 ? 3.656 -4.574 -21.110 1.00 96.94 85 VAL A O 1
ATOM 667 N N . GLU A 1 86 ? 4.726 -4.792 -23.076 1.00 94.38 86 GLU A N 1
ATOM 668 C CA . GLU A 1 86 ? 3.873 -5.866 -23.621 1.00 94.38 86 GLU A CA 1
ATOM 669 C C . GLU A 1 86 ? 2.359 -5.568 -23.542 1.00 94.38 86 GLU A C 1
ATOM 671 O O . GLU A 1 86 ? 1.533 -6.443 -23.302 1.00 94.38 86 GLU A O 1
ATOM 676 N N . GLY A 1 87 ? 1.978 -4.301 -23.740 1.00 94.88 87 GLY A N 1
ATOM 677 C CA . GLY A 1 87 ? 0.577 -3.863 -23.693 1.00 94.88 87 GLY A CA 1
ATOM 678 C C . GLY A 1 87 ? 0.012 -3.664 -22.281 1.00 94.88 87 GLY A C 1
ATOM 679 O O . GLY A 1 87 ? -1.164 -3.331 -22.141 1.00 94.88 87 GLY A O 1
ATOM 680 N N . VAL A 1 88 ? 0.836 -3.816 -21.241 1.00 96.62 88 VAL A N 1
ATOM 681 C CA . VAL A 1 88 ? 0.483 -3.516 -19.852 1.00 96.62 88 VAL A CA 1
ATOM 682 C C . VAL A 1 88 ? 1.082 -2.177 -19.432 1.00 96.62 88 VAL A C 1
ATOM 684 O O . VAL A 1 88 ? 2.285 -1.955 -19.563 1.00 96.62 88 VAL A O 1
ATOM 687 N N . MET A 1 89 ? 0.240 -1.287 -18.900 1.00 97.31 89 MET A N 1
ATOM 688 C CA . MET A 1 89 ? 0.674 -0.020 -18.314 1.00 97.31 89 MET A CA 1
ATOM 689 C C . MET A 1 89 ? 1.016 -0.210 -16.837 1.00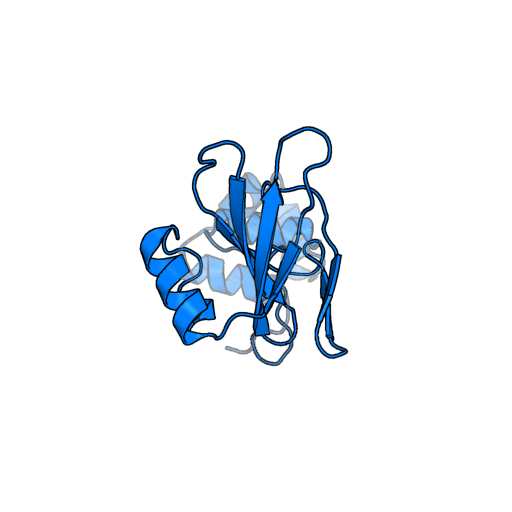 97.31 89 MET A C 1
ATOM 691 O O . MET A 1 89 ? 0.131 -0.470 -16.026 1.00 97.31 89 MET A O 1
ATOM 695 N N . TYR A 1 90 ? 2.283 -0.008 -16.502 1.00 97.94 90 TYR A N 1
ATOM 696 C CA . TYR A 1 90 ? 2.786 0.044 -15.135 1.00 97.94 90 TYR A CA 1
ATOM 697 C C . TYR A 1 90 ? 2.928 1.505 -14.697 1.00 97.94 90 TYR A C 1
ATOM 699 O O . TYR A 1 90 ? 3.354 2.356 -15.483 1.00 97.94 90 TYR A O 1
ATOM 707 N N . ASP A 1 91 ? 2.536 1.808 -13.459 1.00 97.25 91 ASP A N 1
ATOM 708 C CA . ASP A 1 91 ? 2.462 3.168 -12.913 1.00 97.25 91 ASP A CA 1
ATOM 709 C C . ASP A 1 91 ? 2.872 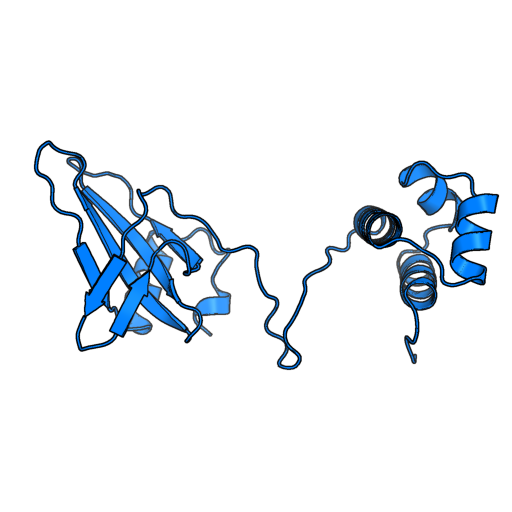3.148 -11.437 1.00 97.25 91 ASP A C 1
ATOM 711 O O . ASP A 1 91 ? 2.148 2.593 -10.604 1.00 97.25 91 ASP A O 1
ATOM 715 N N . THR A 1 92 ? 4.022 3.742 -11.105 1.00 97.00 92 THR A N 1
ATOM 716 C CA . THR A 1 92 ? 4.560 3.726 -9.732 1.00 97.00 92 THR A CA 1
ATOM 717 C C . THR A 1 92 ? 3.670 4.477 -8.743 1.00 97.00 92 THR A C 1
ATOM 719 O O . THR A 1 92 ? 3.624 4.125 -7.571 1.00 97.00 92 THR A O 1
ATOM 722 N N . VAL A 1 93 ? 2.876 5.452 -9.200 1.00 94.81 93 VAL A N 1
ATOM 723 C CA . VAL A 1 93 ? 1.960 6.222 -8.334 1.00 94.81 93 VAL A CA 1
ATOM 724 C C . VAL A 1 93 ? 0.730 5.404 -7.933 1.00 94.81 93 VAL A C 1
ATOM 726 O O . VAL A 1 93 ? 0.089 5.691 -6.923 1.00 94.81 93 VAL A O 1
ATOM 729 N N . LYS A 1 94 ? 0.373 4.396 -8.733 1.00 92.94 94 LYS A N 1
ATOM 730 C CA . LYS A 1 94 ? -0.801 3.534 -8.515 1.00 92.94 94 LYS A CA 1
ATOM 731 C C . LYS A 1 94 ? -0.440 2.153 -7.968 1.00 92.94 94 LYS A C 1
ATOM 733 O O . LYS A 1 94 ? -1.311 1.288 -7.920 1.00 92.94 94 LYS A O 1
ATOM 738 N N . SER A 1 95 ? 0.821 1.949 -7.605 1.00 94.19 95 SER A N 1
ATOM 739 C CA . SER A 1 95 ? 1.363 0.654 -7.203 1.00 94.19 95 SER A CA 1
ATOM 740 C C . SER A 1 95 ? 2.018 0.765 -5.834 1.00 94.19 95 SER A C 1
ATOM 742 O O . SER A 1 95 ? 2.569 1.809 -5.495 1.00 94.19 95 SER A O 1
ATOM 744 N N . ASP A 1 96 ? 1.983 -0.313 -5.061 1.00 93.88 96 ASP A N 1
ATOM 745 C CA . ASP A 1 96 ? 2.647 -0.373 -3.764 1.00 93.88 96 ASP A CA 1
ATOM 746 C C . ASP A 1 96 ? 4.154 -0.538 -3.946 1.00 93.88 96 ASP A C 1
ATOM 748 O O . ASP A 1 96 ? 4.603 -1.520 -4.542 1.00 93.88 96 ASP A O 1
ATOM 752 N N . ALA A 1 97 ? 4.936 0.388 -3.395 1.00 95.56 97 ALA A N 1
ATOM 753 C CA . ALA A 1 97 ? 6.375 0.231 -3.249 1.00 95.56 97 ALA A CA 1
ATOM 754 C C . ALA A 1 97 ? 6.684 -0.832 -2.187 1.00 95.56 97 ALA A C 1
ATOM 756 O O . ALA A 1 97 ? 6.314 -0.719 -1.012 1.00 95.56 97 ALA A O 1
ATOM 757 N N . VAL A 1 98 ? 7.380 -1.877 -2.615 1.00 95.62 98 VAL A N 1
ATOM 758 C CA . VAL A 1 98 ? 7.663 -3.074 -1.824 1.00 95.62 98 VAL A CA 1
ATOM 759 C C . VAL A 1 98 ? 9.007 -2.949 -1.106 1.00 95.62 98 VAL A C 1
ATOM 761 O O . VAL A 1 98 ? 9.072 -3.161 0.102 1.00 95.62 98 VAL A O 1
ATOM 764 N N . CYS A 1 99 ? 10.067 -2.593 -1.833 1.00 96.50 99 CYS A N 1
ATOM 765 C CA . CYS A 1 99 ? 11.410 -2.315 -1.312 1.00 96.50 99 CYS A CA 1
ATOM 766 C C . CYS A 1 99 ? 12.231 -1.545 -2.355 1.00 96.50 99 CYS A C 1
ATOM 768 O O . CYS A 1 99 ? 11.826 -1.453 -3.515 1.00 96.50 99 CYS A O 1
ATOM 770 N N . HIS A 1 100 ? 13.408 -1.053 -1.975 1.00 97.12 100 HIS A N 1
ATOM 771 C CA . HIS A 1 100 ? 14.348 -0.421 -2.898 1.00 97.12 100 HIS A CA 1
ATOM 772 C C . HIS A 1 100 ? 15.791 -0.808 -2.570 1.00 97.12 100 HIS A C 1
ATOM 774 O O . HIS A 1 100 ? 16.101 -1.174 -1.438 1.00 97.12 100 HIS A O 1
ATOM 780 N N . THR A 1 101 ? 16.680 -0.726 -3.553 1.00 96.56 101 THR A N 1
ATOM 781 C CA . THR A 1 101 ? 18.120 -0.877 -3.324 1.00 96.56 101 THR A CA 1
ATOM 782 C C . THR A 1 101 ? 18.712 0.409 -2.756 1.00 96.56 101 THR A C 1
ATOM 784 O O . THR A 1 101 ? 18.106 1.481 -2.822 1.00 96.56 101 THR A O 1
ATOM 787 N N . GLU A 1 102 ? 19.936 0.330 -2.239 1.00 94.12 102 GLU A N 1
ATOM 788 C CA . GLU A 1 102 ? 20.757 1.529 -2.071 1.00 94.12 102 GLU A CA 1
ATOM 789 C C . GLU A 1 102 ? 21.064 2.160 -3.437 1.00 94.12 102 GLU A C 1
ATOM 791 O O . GLU A 1 102 ? 21.066 1.473 -4.467 1.00 94.12 102 GLU A O 1
ATOM 796 N N . CYS A 1 103 ? 21.336 3.467 -3.439 1.00 93.00 103 CYS A N 1
ATOM 797 C CA . CYS A 1 103 ? 21.821 4.162 -4.624 1.00 93.00 103 CYS A CA 1
ATOM 798 C C . CYS A 1 103 ? 23.324 3.914 -4.787 1.00 93.00 103 CYS A C 1
ATOM 800 O O . CYS A 1 103 ? 24.138 4.351 -3.972 1.00 93.00 103 CYS A O 1
ATOM 802 N N . ILE A 1 104 ? 23.692 3.196 -5.847 1.00 92.62 104 ILE A N 1
ATOM 803 C CA . ILE A 1 104 ? 25.069 2.819 -6.159 1.00 92.62 104 ILE A CA 1
ATOM 804 C C . ILE A 1 104 ? 25.418 3.416 -7.521 1.00 92.62 104 ILE A C 1
ATOM 806 O O . ILE A 1 104 ? 24.760 3.146 -8.521 1.00 92.62 104 ILE A O 1
ATOM 810 N N . TYR A 1 105 ? 26.457 4.255 -7.558 1.00 91.31 105 TYR A N 1
ATOM 811 C CA . TYR A 1 105 ? 26.879 4.998 -8.755 1.00 91.31 105 TYR A CA 1
ATOM 812 C C . TYR A 1 105 ? 25.772 5.853 -9.404 1.00 91.31 105 TYR A C 1
ATOM 814 O O . TYR A 1 105 ? 25.803 6.076 -10.609 1.00 91.31 105 TYR A O 1
ATOM 822 N N . GLY A 1 106 ? 24.808 6.347 -8.618 1.00 91.94 106 GLY A N 1
ATOM 823 C CA . GLY A 1 106 ? 23.676 7.128 -9.132 1.00 91.94 106 GLY A CA 1
ATOM 824 C C . GLY A 1 106 ? 22.560 6.278 -9.747 1.00 91.94 106 GLY A C 1
ATOM 825 O O . GLY A 1 106 ? 21.718 6.820 -10.456 1.00 91.94 106 GLY A O 1
ATOM 826 N N . MET A 1 107 ? 22.569 4.962 -9.510 1.00 94.06 107 MET A N 1
ATOM 827 C CA . MET A 1 107 ? 21.491 4.046 -9.876 1.00 94.06 107 MET A CA 1
ATOM 828 C C . MET A 1 107 ? 20.853 3.450 -8.633 1.00 94.06 107 MET A C 1
ATOM 830 O O . MET A 1 107 ? 21.558 2.966 -7.745 1.00 94.06 107 MET A O 1
ATOM 834 N N . HIS A 1 108 ? 19.529 3.375 -8.621 1.00 96.44 108 HIS A N 1
ATOM 835 C CA . HIS A 1 108 ? 18.801 2.542 -7.672 1.00 96.44 108 HIS A CA 1
ATOM 836 C C . HIS A 1 108 ? 17.604 1.874 -8.349 1.00 96.44 108 HIS A C 1
ATOM 838 O O . HIS A 1 108 ? 17.158 2.278 -9.425 1.00 96.44 108 HIS A O 1
ATOM 844 N N . VAL A 1 109 ? 17.102 0.817 -7.718 1.00 97.44 109 VAL A N 1
ATOM 845 C CA . VAL A 1 109 ? 15.948 0.056 -8.195 1.00 97.44 109 VAL A CA 1
ATOM 846 C C . VAL A 1 109 ? 14.891 0.023 -7.110 1.00 97.44 109 VAL A C 1
ATOM 848 O O . VAL A 1 109 ? 15.199 -0.234 -5.949 1.00 97.44 109 VAL A O 1
ATOM 851 N N . GLU A 1 110 ? 13.641 0.220 -7.498 1.00 98.06 110 GLU A N 1
ATOM 852 C CA . GLU A 1 110 ? 12.480 0.052 -6.634 1.00 98.06 110 GLU A CA 1
ATOM 853 C C . GLU A 1 110 ? 11.608 -1.089 -7.144 1.00 98.06 110 GLU A C 1
ATOM 855 O O . GLU A 1 110 ? 11.296 -1.171 -8.333 1.00 98.06 110 GLU A O 1
ATOM 860 N N . LEU A 1 111 ? 11.194 -1.967 -6.238 1.00 98.38 111 LEU A N 1
ATOM 861 C CA . LEU A 1 111 ? 10.236 -3.025 -6.519 1.00 98.38 111 LEU A CA 1
ATOM 862 C C . LEU A 1 111 ? 8.826 -2.534 -6.215 1.00 98.38 111 LEU A C 1
ATOM 864 O O . LEU A 1 111 ? 8.563 -2.061 -5.112 1.00 98.38 111 LEU A O 1
ATOM 868 N N . TYR A 1 112 ? 7.913 -2.738 -7.156 1.00 98.00 112 TYR A N 1
ATOM 869 C CA . TYR A 1 112 ? 6.507 -2.388 -7.029 1.00 98.00 112 TYR A CA 1
ATOM 870 C C . TYR A 1 112 ? 5.594 -3.591 -7.246 1.00 98.00 112 TYR A C 1
ATOM 872 O O . TYR A 1 112 ? 5.945 -4.547 -7.947 1.00 98.00 112 TYR A O 1
ATOM 880 N N . ARG A 1 113 ? 4.389 -3.508 -6.677 1.00 96.06 113 ARG A N 1
ATOM 881 C CA . ARG A 1 113 ? 3.266 -4.406 -6.957 1.00 96.06 113 ARG A CA 1
ATOM 882 C C . ARG A 1 113 ? 2.032 -3.593 -7.336 1.00 96.06 113 ARG A C 1
ATOM 884 O O . ARG A 1 113 ? 1.626 -2.711 -6.584 1.00 96.06 113 ARG A O 1
ATOM 891 N N . ASP A 1 114 ? 1.443 -3.875 -8.492 1.00 94.31 114 ASP A N 1
ATOM 892 C CA . ASP A 1 114 ? 0.228 -3.182 -8.933 1.00 94.31 114 ASP A CA 1
ATOM 893 C C . ASP A 1 114 ? -1.057 -3.777 -8.328 1.00 94.31 114 ASP A C 1
ATOM 895 O O . ASP A 1 114 ? -1.037 -4.775 -7.598 1.00 94.31 114 ASP A O 1
ATOM 899 N N . ALA A 1 115 ? -2.196 -3.151 -8.637 1.00 88.00 115 ALA A N 1
ATOM 900 C CA . ALA A 1 115 ? -3.510 -3.555 -8.138 1.00 88.00 115 ALA A CA 1
ATOM 901 C C . ALA A 1 115 ? -3.951 -4.945 -8.635 1.00 88.00 115 ALA A C 1
ATOM 903 O O . ALA A 1 115 ? -4.742 -5.619 -7.973 1.00 88.00 115 ALA A O 1
ATOM 904 N N . GLU A 1 116 ? -3.441 -5.391 -9.784 1.00 89.12 116 GLU A N 1
ATOM 905 C CA . GLU A 1 116 ? -3.646 -6.734 -10.327 1.00 89.12 116 GLU A CA 1
ATOM 906 C C . GLU A 1 116 ? -2.704 -7.778 -9.698 1.00 89.12 116 GLU A C 1
ATOM 908 O O . GLU A 1 116 ? -2.816 -8.974 -9.978 1.00 89.12 116 GLU A O 1
ATOM 913 N N . GLY A 1 117 ? -1.793 -7.348 -8.822 1.00 90.81 117 GLY A N 1
ATOM 914 C CA . GLY A 1 117 ? -0.836 -8.191 -8.118 1.00 90.81 117 GLY A CA 1
ATOM 915 C C . GLY A 1 117 ? 0.401 -8.559 -8.937 1.00 90.81 117 GLY A C 1
ATOM 916 O O . GLY A 1 117 ? 1.145 -9.455 -8.528 1.00 90.81 117 GLY A O 1
ATOM 917 N N . ARG A 1 118 ? 0.632 -7.893 -10.073 1.00 96.12 118 ARG A N 1
ATOM 918 C CA . ARG A 1 118 ? 1.837 -8.055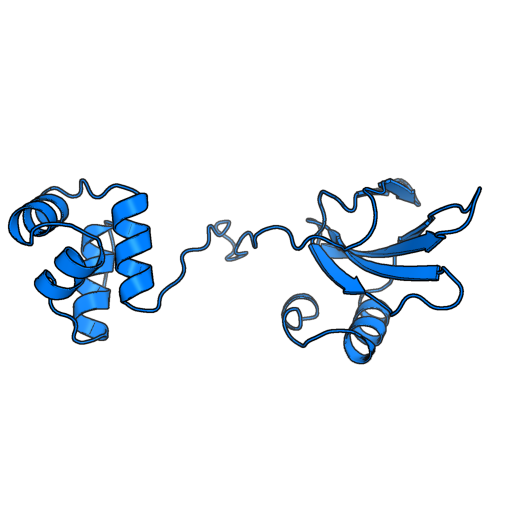 -10.893 1.00 96.12 118 ARG A CA 1
ATOM 919 C C . ARG A 1 118 ? 2.985 -7.282 -10.262 1.00 96.12 118 ARG A C 1
ATOM 921 O O . ARG A 1 118 ? 2.801 -6.178 -9.754 1.00 96.12 118 ARG A O 1
ATOM 928 N N . PHE A 1 119 ? 4.178 -7.860 -10.331 1.00 97.94 119 PHE A N 1
ATOM 929 C CA . PHE A 1 119 ? 5.394 -7.211 -9.867 1.00 97.94 119 PHE A CA 1
ATOM 930 C C . PHE A 1 119 ? 6.146 -6.582 -11.035 1.00 97.94 119 PHE A C 1
ATOM 932 O O . PHE A 1 119 ? 6.235 -7.155 -12.124 1.00 97.94 119 PHE A O 1
ATOM 939 N N . PHE A 1 120 ? 6.731 -5.420 -10.786 1.00 98.62 120 PHE A N 1
ATOM 940 C CA . PHE A 1 120 ? 7.623 -4.749 -11.722 1.00 98.62 120 PHE A CA 1
ATOM 941 C C . PHE A 1 120 ? 8.685 -3.969 -10.956 1.00 98.62 120 PHE A C 1
ATOM 943 O O . PHE A 1 120 ? 8.498 -3.625 -9.790 1.00 98.62 120 PHE A O 1
ATOM 950 N N . VAL A 1 121 ? 9.807 -3.709 -11.613 1.00 98.19 121 VAL A N 1
ATOM 951 C CA . VAL A 1 121 ? 10.864 -2.848 -11.094 1.00 98.19 121 VAL A CA 1
ATOM 952 C C . VAL A 1 121 ? 10.861 -1.518 -11.831 1.00 98.19 121 VAL A C 1
ATOM 954 O O . VAL A 1 121 ? 10.635 -1.479 -13.043 1.00 98.19 121 VAL A O 1
ATOM 957 N N . ALA A 1 122 ? 11.115 -0.445 -11.093 1.00 98.25 122 ALA A N 1
ATOM 958 C CA . ALA A 1 122 ? 11.473 0.855 -11.633 1.00 98.25 122 ALA A CA 1
ATOM 959 C C . ALA A 1 122 ? 12.966 1.082 -11.374 1.00 98.25 122 ALA A C 1
ATOM 961 O O . ALA A 1 122 ? 13.418 1.044 -10.231 1.00 98.25 122 ALA A O 1
ATOM 962 N N . GLU A 1 123 ? 13.732 1.268 -12.440 1.00 97.56 123 GLU A N 1
ATOM 963 C CA . GLU A 1 123 ? 15.163 1.561 -12.397 1.00 97.56 123 GLU A CA 1
ATOM 964 C C . GLU A 1 123 ? 15.340 3.065 -12.593 1.00 97.56 123 GLU A C 1
ATOM 966 O O . GLU A 1 123 ? 14.840 3.621 -13.576 1.00 97.56 123 GLU A O 1
ATOM 971 N N . TYR A 1 124 ? 16.046 3.718 -11.674 1.00 97.06 124 TYR A N 1
ATOM 972 C CA . TYR A 1 124 ? 16.253 5.162 -11.688 1.00 97.06 124 TYR A CA 1
ATOM 973 C C . TYR A 1 124 ? 17.721 5.496 -11.909 1.00 97.06 124 TYR A C 1
ATOM 975 O O . TYR A 1 124 ? 18.591 4.914 -11.263 1.00 97.06 124 TYR A O 1
ATOM 983 N N . ALA A 1 125 ? 17.970 6.457 -12.799 1.00 95.62 125 ALA A N 1
ATOM 984 C CA . ALA A 1 125 ? 19.292 6.995 -13.096 1.00 95.62 125 ALA A CA 1
ATOM 985 C C . ALA A 1 125 ? 19.344 8.481 -12.713 1.00 95.62 125 ALA A C 1
ATOM 987 O O . ALA A 1 125 ? 18.694 9.312 -13.345 1.00 95.62 125 ALA A O 1
ATOM 988 N N . GLU A 1 126 ? 20.135 8.826 -11.698 1.00 90.94 126 GLU A N 1
ATOM 989 C CA . GLU A 1 126 ? 20.156 10.163 -11.079 1.00 90.94 126 GLU A CA 1
ATOM 990 C C . GLU A 1 126 ? 21.083 11.173 -11.786 1.00 90.94 126 GLU A C 1
ATOM 992 O O . GLU A 1 126 ? 21.164 12.338 -11.395 1.00 90.94 126 GLU A O 1
ATOM 997 N N . TRP A 1 127 ? 21.801 10.767 -12.837 1.00 90.12 127 TRP A N 1
ATOM 998 C CA . TRP A 1 127 ? 22.675 11.667 -13.596 1.00 90.12 127 TRP A CA 1
ATOM 999 C C . TRP A 1 127 ? 21.950 12.413 -14.722 1.00 90.12 127 TRP A C 1
ATOM 1001 O O . TRP A 1 127 ? 20.878 12.037 -15.194 1.00 90.12 127 TRP A O 1
ATOM 1011 N N . CYS A 1 128 ? 22.590 13.474 -15.220 1.00 82.56 128 CYS A N 1
ATOM 1012 C CA . CYS A 1 128 ? 22.079 14.270 -16.333 1.00 82.56 128 CYS A CA 1
ATOM 1013 C C . CYS A 1 128 ? 21.877 13.406 -17.592 1.00 82.56 128 CYS A C 1
ATOM 1015 O O . CYS A 1 128 ? 22.806 12.738 -18.048 1.00 82.56 128 CYS A O 1
ATOM 1017 N N . ASN A 1 129 ? 20.669 13.440 -18.163 1.00 87.25 129 ASN A N 1
ATOM 1018 C CA . ASN A 1 129 ? 20.207 12.576 -19.263 1.00 87.25 129 ASN A CA 1
ATOM 1019 C C . ASN A 1 129 ? 20.105 11.077 -18.922 1.00 87.25 129 ASN A C 1
ATOM 1021 O O . ASN A 1 129 ? 20.000 10.250 -19.834 1.00 87.25 129 ASN A O 1
ATOM 1025 N N . GLY A 1 130 ? 20.116 10.720 -17.635 1.00 86.81 130 GLY A N 1
ATOM 1026 C CA . GLY A 1 130 ? 19.710 9.401 -17.168 1.00 86.81 130 GLY A CA 1
ATOM 1027 C C . GLY A 1 130 ? 18.299 9.071 -17.650 1.00 86.81 130 GLY A C 1
ATOM 1028 O O . GLY A 1 130 ? 17.436 9.944 -17.757 1.00 86.81 130 GLY A O 1
ATOM 1029 N N . LYS A 1 131 ? 18.074 7.807 -18.009 1.00 91.38 131 LYS A N 1
ATOM 1030 C CA . LYS A 1 131 ? 16.758 7.321 -18.418 1.00 91.38 131 LYS A CA 1
ATOM 1031 C C . LYS A 1 131 ? 16.283 6.308 -17.403 1.00 91.38 131 LYS A C 1
ATOM 1033 O O . LYS A 1 131 ? 16.913 5.268 -17.241 1.00 91.38 131 LYS A O 1
ATOM 1038 N N . ASN A 1 132 ? 15.158 6.618 -16.781 1.00 96.00 132 ASN A N 1
ATOM 1039 C CA . ASN A 1 132 ? 14.474 5.672 -15.924 1.00 96.00 132 ASN A CA 1
ATOM 1040 C C . ASN A 1 132 ? 13.771 4.627 -16.789 1.00 96.00 132 ASN A C 1
ATOM 1042 O O . ASN A 1 132 ? 13.351 4.912 -17.917 1.00 96.00 132 ASN A O 1
ATOM 1046 N N . ASN A 1 133 ? 13.639 3.424 -16.256 1.00 96.62 133 ASN A N 1
ATOM 1047 C CA . ASN A 1 133 ? 13.078 2.297 -16.978 1.00 96.62 133 ASN A CA 1
ATOM 1048 C C . ASN A 1 133 ? 12.110 1.518 -16.088 1.00 96.62 133 ASN A C 1
ATOM 1050 O O . ASN A 1 133 ? 12.273 1.475 -14.872 1.00 96.62 133 ASN A O 1
ATOM 1054 N N . ILE A 1 134 ? 11.105 0.898 -16.706 1.00 98.25 134 ILE A N 1
ATOM 1055 C CA . ILE A 1 134 ? 10.237 -0.068 -16.036 1.00 98.25 134 ILE A CA 1
ATOM 1056 C C . ILE A 1 134 ? 10.410 -1.422 -16.701 1.00 98.25 134 ILE A C 1
ATOM 1058 O O . ILE A 1 134 ? 10.285 -1.535 -17.920 1.00 98.25 134 ILE A O 1
ATOM 1062 N N . SER A 1 135 ? 10.597 -2.452 -15.880 1.00 97.94 135 SER A N 1
ATOM 1063 C CA . SER A 1 135 ? 10.649 -3.838 -16.336 1.00 97.94 135 SER A CA 1
ATOM 1064 C C . SER A 1 135 ? 9.730 -4.715 -15.478 1.00 97.94 135 SER A C 1
ATOM 1066 O O . SER A 1 135 ? 9.848 -4.692 -14.252 1.00 97.94 135 SER A O 1
ATOM 1068 N N . PRO A 1 136 ? 8.813 -5.507 -16.064 1.00 98.00 136 PRO A N 1
ATOM 1069 C CA . PRO A 1 136 ? 8.066 -6.506 -15.310 1.00 98.00 136 PRO A CA 1
ATOM 1070 C C . PRO A 1 136 ? 9.021 -7.563 -14.747 1.00 98.00 136 PRO A C 1
ATOM 1072 O O . PRO A 1 136 ? 10.026 -7.907 -15.369 1.00 98.00 136 PRO A O 1
ATOM 1075 N N . ILE A 1 137 ? 8.699 -8.099 -13.572 1.00 98.12 137 ILE A N 1
ATOM 1076 C CA . ILE A 1 137 ? 9.518 -9.111 -12.902 1.00 98.12 137 ILE A CA 1
ATOM 1077 C C . ILE A 1 137 ? 8.636 -10.258 -12.405 1.00 98.12 137 ILE A C 1
ATOM 1079 O O . ILE A 1 137 ? 7.527 -10.062 -11.909 1.00 98.12 137 ILE A O 1
ATOM 1083 N N . ALA A 1 138 ? 9.122 -11.493 -12.533 1.00 97.19 138 ALA A N 1
ATOM 1084 C CA . ALA A 1 138 ? 8.399 -12.653 -12.029 1.00 97.19 138 ALA A CA 1
ATOM 1085 C C . ALA A 1 138 ? 8.317 -12.619 -10.493 1.00 97.19 138 ALA A C 1
ATOM 1087 O O . ALA A 1 138 ? 9.293 -12.276 -9.826 1.00 97.19 138 ALA A O 1
ATOM 1088 N N . LYS A 1 139 ? 7.195 -13.076 -9.911 1.00 96.69 139 LYS A N 1
ATOM 1089 C CA . LYS A 1 139 ? 6.981 -13.134 -8.445 1.00 96.69 139 LYS A CA 1
ATOM 1090 C C . LYS A 1 139 ? 8.156 -13.782 -7.697 1.00 96.69 139 LYS A C 1
ATOM 1092 O O . LYS A 1 139 ? 8.543 -13.323 -6.628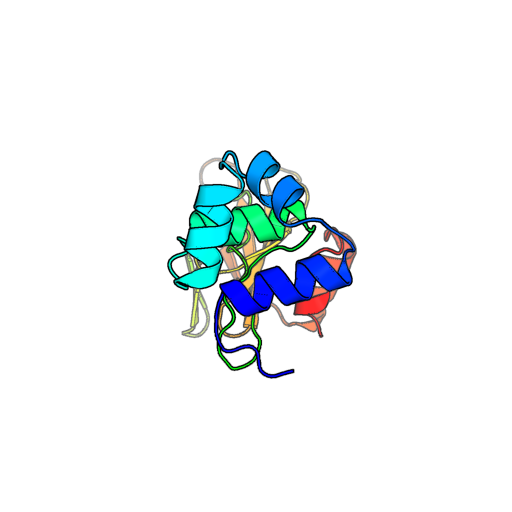 1.00 96.69 139 LYS A O 1
ATOM 1097 N N . LYS A 1 140 ? 8.759 -14.829 -8.276 1.00 96.81 140 LYS A N 1
ATOM 1098 C CA . LYS A 1 140 ? 9.926 -15.524 -7.708 1.00 96.81 140 LYS A CA 1
ATOM 1099 C C . LYS A 1 140 ? 11.153 -14.615 -7.582 1.00 96.81 140 LYS A C 1
ATOM 1101 O O . LYS A 1 140 ? 11.848 -14.683 -6.572 1.00 96.81 140 LYS A O 1
ATOM 1106 N N . ASP A 1 141 ? 11.429 -13.796 -8.590 1.00 97.88 141 ASP A N 1
ATOM 1107 C CA . ASP A 1 141 ? 12.589 -12.901 -8.609 1.00 97.88 141 ASP A CA 1
ATOM 1108 C C . ASP A 1 141 ? 12.319 -11.615 -7.824 1.00 97.88 141 ASP A C 1
ATOM 1110 O O . ASP A 1 141 ? 13.193 -11.160 -7.091 1.00 97.88 141 ASP A O 1
ATOM 1114 N N . ALA A 1 142 ? 11.077 -11.124 -7.846 1.00 98.00 142 ALA A N 1
ATOM 1115 C CA . ALA A 1 142 ? 10.607 -10.088 -6.930 1.00 98.00 142 ALA A CA 1
ATOM 1116 C C . ALA A 1 142 ? 10.835 -10.493 -5.464 1.00 98.00 142 ALA A C 1
ATOM 1118 O O . ALA A 1 142 ? 11.381 -9.721 -4.682 1.00 98.00 142 ALA A O 1
ATOM 1119 N N . TYR A 1 143 ? 10.502 -11.738 -5.104 1.00 97.12 143 TYR A N 1
ATOM 1120 C CA . TYR A 1 143 ? 10.727 -12.245 -3.751 1.00 97.12 143 TYR A CA 1
ATOM 1121 C C . TYR A 1 143 ? 12.216 -12.342 -3.395 1.00 97.12 143 TYR A C 1
ATOM 1123 O O . TYR A 1 143 ? 12.597 -12.068 -2.261 1.00 97.12 143 TYR A O 1
ATOM 1131 N N . ARG A 1 144 ? 13.084 -12.695 -4.353 1.00 97.12 144 ARG A N 1
ATOM 1132 C CA . ARG A 1 144 ? 14.543 -12.693 -4.137 1.00 97.12 144 ARG A CA 1
ATOM 1133 C C . ARG A 1 144 ? 15.068 -11.290 -3.851 1.00 97.12 144 ARG A C 1
ATOM 1135 O O . ARG A 1 144 ? 15.851 -11.131 -2.921 1.00 97.12 144 ARG A O 1
ATOM 1142 N N . LEU A 1 145 ? 14.622 -10.297 -4.621 1.00 96.88 145 LEU A N 1
ATOM 1143 C CA . LEU A 1 145 ? 14.990 -8.899 -4.413 1.00 96.88 145 LEU A CA 1
ATOM 1144 C C . LEU A 1 145 ? 14.496 -8.408 -3.046 1.00 96.88 145 LEU A C 1
ATOM 1146 O O . LEU A 1 145 ? 15.262 -7.840 -2.273 1.00 96.88 145 LEU A O 1
ATOM 1150 N N . TYR A 1 146 ? 13.250 -8.728 -2.700 1.00 97.50 146 TYR A N 1
ATOM 1151 C CA . TYR A 1 146 ? 12.673 -8.380 -1.408 1.00 97.50 146 TYR A CA 1
ATOM 1152 C C . TYR A 1 146 ? 13.380 -9.058 -0.225 1.00 97.50 146 TYR A C 1
ATOM 1154 O O . TYR A 1 146 ? 13.597 -8.421 0.796 1.00 97.50 146 TYR A O 1
ATOM 1162 N N . LYS A 1 147 ? 13.841 -10.308 -0.351 1.00 96.81 147 LYS A N 1
ATOM 1163 C CA . LYS A 1 147 ? 14.674 -10.929 0.696 1.00 96.81 147 LYS A CA 1
ATOM 1164 C C . LYS A 1 147 ? 16.001 -10.211 0.932 1.00 96.81 147 LYS A C 1
ATOM 1166 O O . LYS A 1 147 ? 16.543 -10.317 2.026 1.00 96.81 147 LYS A O 1
ATOM 1171 N N . ALA A 1 148 ? 16.548 -9.565 -0.095 1.00 96.69 148 ALA A N 1
ATOM 1172 C CA . ALA A 1 148 ? 17.831 -8.882 -0.006 1.00 96.69 148 ALA A CA 1
ATOM 1173 C C . ALA A 1 148 ? 17.703 -7.451 0.541 1.00 96.69 148 ALA A C 1
ATOM 1175 O O . ALA A 1 148 ? 18.599 -7.008 1.252 1.00 96.69 148 ALA A O 1
ATOM 1176 N N . TYR A 1 149 ? 16.607 -6.750 0.226 1.00 96.44 149 TYR A N 1
ATOM 1177 C CA . TYR A 1 149 ? 16.461 -5.310 0.494 1.00 96.44 149 TYR A CA 1
ATOM 1178 C C . TYR A 1 149 ? 15.179 -4.913 1.244 1.00 96.44 149 TYR A C 1
ATOM 1180 O O . TYR A 1 149 ? 14.983 -3.745 1.566 1.00 96.44 149 TYR A O 1
ATOM 1188 N N . GLY A 1 150 ? 14.270 -5.853 1.486 1.00 91.62 150 GLY A N 1
ATOM 1189 C CA . GLY A 1 150 ? 13.028 -5.628 2.216 1.00 91.62 150 GLY A CA 1
ATOM 1190 C C . GLY A 1 150 ? 13.221 -5.575 3.730 1.00 91.62 150 GLY A C 1
ATOM 1191 O O . GLY A 1 150 ? 14.188 -6.098 4.277 1.00 91.62 150 GLY A O 1
ATOM 1192 N N . ASP A 1 151 ? 12.248 -4.982 4.416 1.00 88.31 151 ASP A N 1
ATOM 1193 C CA . ASP A 1 151 ? 12.228 -4.790 5.873 1.00 88.31 151 ASP A CA 1
ATOM 1194 C C . ASP A 1 151 ? 11.297 -5.780 6.612 1.00 88.31 151 ASP A C 1
ATOM 1196 O O . ASP A 1 151 ? 11.071 -5.650 7.814 1.00 88.31 151 ASP A O 1
ATOM 1200 N N . GLY A 1 152 ? 10.726 -6.760 5.901 1.00 85.50 152 GLY A N 1
ATOM 1201 C CA . GLY A 1 152 ? 9.768 -7.739 6.436 1.00 85.50 152 GLY A CA 1
ATOM 1202 C C . GLY A 1 152 ? 8.303 -7.271 6.433 1.00 85.50 152 GLY A C 1
ATOM 1203 O O . GLY A 1 152 ? 7.393 -8.083 6.574 1.00 85.50 152 GLY A O 1
ATOM 1204 N N . SER A 1 153 ? 8.023 -5.990 6.182 1.00 81.00 153 SER A N 1
ATOM 1205 C CA . SER A 1 153 ? 6.661 -5.439 6.264 1.00 81.00 153 SER A CA 1
ATOM 1206 C C . SER A 1 153 ? 5.724 -5.819 5.102 1.00 81.00 153 SER A C 1
ATOM 1208 O O . SER A 1 153 ? 4.517 -5.603 5.199 1.00 81.00 153 SER A O 1
ATOM 1210 N N . CYS A 1 154 ? 6.251 -6.391 4.017 1.00 85.62 154 CYS A N 1
ATOM 1211 C CA . CYS A 1 154 ? 5.533 -6.820 2.808 1.00 85.62 154 CYS A CA 1
ATOM 1212 C C . CYS A 1 154 ? 5.519 -8.344 2.580 1.00 85.62 154 CYS A C 1
ATOM 1214 O O . CYS A 1 154 ? 5.167 -8.770 1.481 1.00 85.62 154 CYS A O 1
ATOM 1216 N N . ASP A 1 155 ? 5.881 -9.186 3.558 1.00 83.56 155 ASP A N 1
ATOM 1217 C CA . ASP A 1 155 ? 5.935 -10.652 3.356 1.00 83.56 155 ASP A CA 1
ATOM 1218 C C . ASP A 1 155 ? 4.616 -11.227 2.804 1.00 83.56 155 ASP A C 1
ATOM 1220 O O . ASP A 1 155 ? 4.621 -12.045 1.882 1.00 83.56 155 ASP A O 1
ATOM 1224 N N . TYR A 1 156 ? 3.483 -10.702 3.282 1.00 81.62 156 TYR A N 1
ATOM 1225 C CA . TYR A 1 156 ? 2.136 -11.092 2.856 1.00 81.62 156 TYR A CA 1
ATOM 1226 C C . TYR A 1 156 ? 1.858 -10.880 1.355 1.00 81.62 156 TYR A C 1
ATOM 1228 O O . TYR A 1 156 ? 0.916 -11.455 0.816 1.00 81.62 156 TYR A O 1
ATOM 1236 N N . MET A 1 157 ? 2.642 -10.050 0.654 1.00 84.88 157 MET A N 1
ATOM 1237 C CA . MET A 1 157 ? 2.477 -9.815 -0.787 1.00 84.88 157 MET A CA 1
ATOM 1238 C C . MET A 1 157 ? 3.011 -10.975 -1.642 1.00 84.88 157 MET A C 1
ATOM 1240 O O . MET A 1 157 ? 2.723 -11.045 -2.841 1.00 84.88 157 MET A O 1
ATOM 1244 N N . PHE A 1 158 ? 3.801 -11.870 -1.041 1.00 85.38 158 PHE A N 1
ATOM 1245 C CA . PHE A 1 158 ? 4.469 -12.980 -1.718 1.00 85.38 158 PHE A CA 1
ATOM 1246 C C . PHE A 1 158 ? 3.861 -14.355 -1.419 1.00 85.38 158 PHE A C 1
ATOM 1248 O O . PHE A 1 158 ? 4.251 -15.326 -2.072 1.00 85.38 158 PHE A O 1
ATOM 1255 N N . GLU A 1 159 ? 2.882 -14.428 -0.518 1.00 74.69 159 GLU A N 1
ATOM 1256 C CA . GLU A 1 159 ? 2.014 -15.598 -0.297 1.00 74.69 159 GLU A CA 1
ATOM 1257 C C . GLU A 1 159 ? 1.171 -15.895 -1.548 1.00 74.69 159 GLU A C 1
ATOM 1259 O O . GLU A 1 159 ? 1.130 -17.068 -1.977 1.00 74.69 159 GLU A O 1
#

pLDDT: mean 90.13, std 11.01, range [48.72, 98.62]

Foldseek 3Di:
DDDPALLSVLVVLCVVLVHDCCNLQVQLPHHSVVSVVCSVVRPQDPSSSQSSQVVSVDHDFDADPVRPGPPPAAADPDDWDWDQDPNDIDTRVQWHFFFKDDQDPQKIKTWTAHPVLWIKIWIGHRDDVTDIDIGTDDLVVSVVVCVVTNPPPCPVSSD